Protein AF-G7WQW4-F1 (afdb_monomer_lite)

Secondary structure (DSSP, 8-state):
--EEEEEEE---PPTT-EEEEEEEETTT--BEE--SSS------TTSEEEEEEE---TT-TT-EEEEEEEEE-HHHHHHHHHHHHHHHHHT----BSSPPTTEEEEEEEEEE--

Sequence (114 aa):
MIGEDIEGTSKGIPEGYELWITVYPDGVNRHFPQDKRNLPIIMMANGDWTAEAVIGSPPDHDMEFKLYAILADETANAEILEYLDGCIVNESWPGLEQLPDGAEIYDYVTVIRE

Radius of gyration: 13.66 Å; chains: 1; bounding box: 36×27×38 Å

Organism: Methanothrix harundinacea (strain 6Ac) (NCBI:txid1110509)

Foldseek 3Di:
DDKDKDKDFDDDQDPQKFKWKWKAWPPLQFTFTADPPLDTWDADPRRITMGIDDDDDPVCAQTKMKIFIKIAGPQLSVVSSVLVVVCVVVVHGSGHNDRDPRIDGPDMDMDTHD

Structure (mmCIF, N/CA/C/O backbone):
data_AF-G7WQW4-F1
#
_entry.id   AF-G7WQW4-F1
#
loop_
_atom_site.group_PDB
_atom_site.id
_atom_site.type_symbol
_atom_site.label_atom_id
_atom_site.label_alt_id
_atom_site.label_comp_id
_atom_site.label_asym_id
_atom_site.label_entity_id
_atom_site.label_seq_id
_atom_site.pdbx_PDB_ins_code
_atom_site.Cartn_x
_atom_site.Cartn_y
_atom_site.Cartn_z
_atom_site.occupancy
_atom_site.B_iso_or_equiv
_atom_site.auth_seq_id
_atom_site.auth_comp_id
_atom_site.auth_asym_id
_atom_site.auth_atom_id
_atom_site.pdbx_PDB_model_num
ATOM 1 N N . MET A 1 1 ? 8.778 4.047 -15.293 1.00 69.50 1 MET A N 1
ATOM 2 C CA . MET A 1 1 ? 7.691 4.020 -14.300 1.00 69.50 1 MET A CA 1
ATOM 3 C C . MET A 1 1 ? 6.569 4.882 -14.828 1.00 69.50 1 MET A C 1
ATOM 5 O O . MET A 1 1 ? 6.874 5.902 -15.440 1.00 69.50 1 MET A O 1
ATOM 9 N N . ILE A 1 2 ? 5.324 4.446 -14.677 1.00 73.88 2 ILE A N 1
ATOM 10 C CA . ILE A 1 2 ? 4.148 5.239 -15.049 1.00 73.88 2 ILE A CA 1
ATOM 11 C C . ILE A 1 2 ? 3.349 5.455 -13.770 1.00 73.88 2 ILE A C 1
ATOM 13 O O . ILE A 1 2 ? 3.006 4.482 -13.103 1.00 73.88 2 ILE A O 1
ATOM 17 N N . GLY A 1 3 ? 3.190 6.726 -13.400 1.00 83.56 3 GLY A N 1
ATOM 18 C CA . GLY A 1 3 ? 2.375 7.140 -12.266 1.00 83.56 3 GLY A CA 1
ATOM 19 C C . GLY A 1 3 ? 0.929 7.261 -12.715 1.00 83.56 3 GLY A C 1
ATOM 20 O O . GLY A 1 3 ? 0.658 7.892 -13.735 1.00 83.56 3 GLY A O 1
ATOM 21 N N . GLU A 1 4 ? 0.040 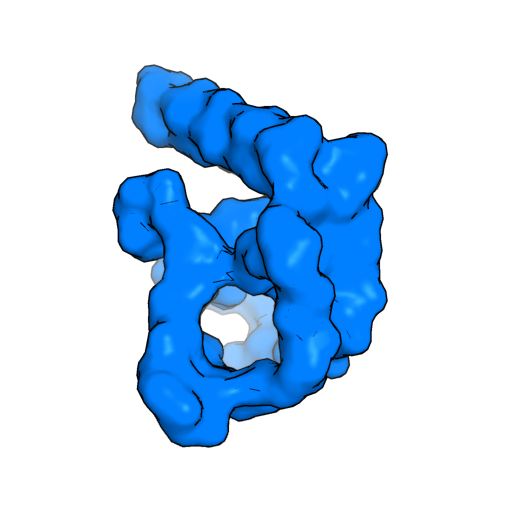6.637 -11.962 1.00 86.75 4 GLU A N 1
ATOM 22 C CA . GLU A 1 4 ? -1.397 6.625 -12.190 1.00 86.75 4 GLU A CA 1
ATOM 23 C C . GLU A 1 4 ? -2.093 7.195 -10.952 1.00 86.75 4 GLU A C 1
ATOM 25 O O . GLU A 1 4 ? -1.717 6.877 -9.817 1.00 86.75 4 GLU A O 1
ATOM 30 N N . ASP A 1 5 ? -3.114 8.021 -11.170 1.00 89.69 5 ASP A N 1
ATOM 31 C CA . ASP A 1 5 ? -3.990 8.483 -10.097 1.00 89.69 5 ASP A CA 1
ATOM 32 C C . ASP A 1 5 ? -5.034 7.396 -9.803 1.00 89.69 5 ASP A C 1
ATOM 34 O O . ASP A 1 5 ? -5.754 6.927 -10.686 1.00 89.69 5 ASP A O 1
ATOM 38 N N . ILE A 1 6 ? -5.112 6.990 -8.540 1.00 90.38 6 ILE A N 1
ATOM 39 C CA . ILE A 1 6 ? -6.107 6.060 -8.015 1.00 90.38 6 ILE A CA 1
ATOM 40 C C . ILE A 1 6 ? -7.099 6.863 -7.193 1.00 90.38 6 ILE A C 1
ATOM 42 O O . ILE A 1 6 ? -6.718 7.578 -6.268 1.00 90.38 6 ILE A O 1
ATOM 46 N N . GLU A 1 7 ? -8.379 6.687 -7.479 1.00 92.75 7 GLU A N 1
ATOM 47 C CA . GLU A 1 7 ? -9.464 7.288 -6.715 1.00 92.75 7 GLU A CA 1
ATOM 48 C C . GLU A 1 7 ? -10.30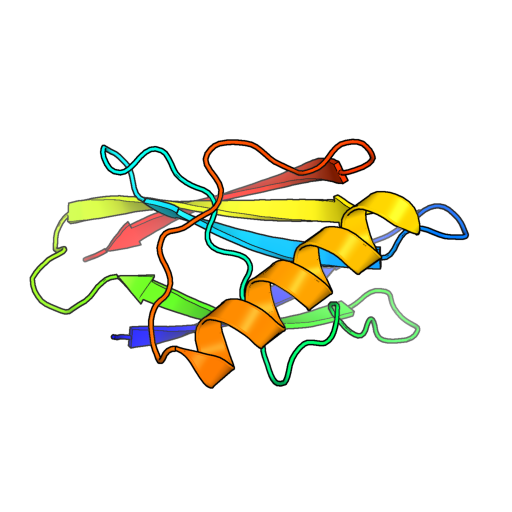3 6.196 -6.060 1.00 92.75 7 GLU A C 1
ATOM 50 O O . GLU A 1 7 ? -10.481 5.104 -6.609 1.00 92.75 7 GLU A O 1
ATOM 55 N N . GLY A 1 8 ? -10.852 6.497 -4.890 1.00 93.31 8 GLY A N 1
ATOM 56 C CA . GLY A 1 8 ? -11.767 5.592 -4.220 1.00 93.31 8 GLY A CA 1
ATOM 57 C C . GLY A 1 8 ? -12.591 6.278 -3.145 1.00 93.31 8 GLY A C 1
ATOM 58 O O . GLY A 1 8 ? -12.381 7.440 -2.798 1.00 93.31 8 GLY A O 1
ATOM 59 N N . THR A 1 9 ? -13.539 5.518 -2.606 1.00 94.69 9 THR A N 1
ATOM 60 C CA . THR A 1 9 ? -14.379 5.932 -1.485 1.00 94.69 9 THR A CA 1
ATOM 61 C C . THR A 1 9 ? -14.377 4.820 -0.450 1.00 94.69 9 THR A C 1
ATOM 63 O O . THR A 1 9 ? -14.720 3.681 -0.764 1.00 94.69 9 THR A O 1
ATOM 66 N N . SER A 1 10 ? -14.058 5.152 0.796 1.00 93.44 10 SER A N 1
ATOM 67 C CA . SER A 1 10 ? -14.022 4.197 1.905 1.00 93.44 10 SER A CA 1
ATOM 68 C C . SER A 1 10 ? -15.031 4.572 2.987 1.00 93.44 10 SER A C 1
ATOM 70 O O . SER A 1 10 ? -15.307 5.746 3.241 1.00 93.44 10 SER A O 1
ATOM 72 N N . LYS A 1 11 ? -15.619 3.562 3.639 1.00 90.56 11 LYS A N 1
ATOM 73 C CA . LYS A 1 11 ? -16.550 3.745 4.763 1.00 90.56 11 LYS A CA 1
ATOM 74 C C . LYS A 1 11 ? -16.339 2.662 5.810 1.00 90.56 11 LYS A C 1
ATOM 76 O O . LYS A 1 11 ? -16.144 1.502 5.474 1.00 90.56 11 LYS A O 1
ATOM 81 N N . GLY A 1 12 ? -16.466 3.039 7.080 1.00 89.25 12 GLY A N 1
ATOM 82 C CA . GLY A 1 12 ? -16.367 2.085 8.186 1.00 89.25 12 GLY A CA 1
ATOM 83 C C . GLY A 1 12 ? -14.947 1.586 8.447 1.00 89.25 12 GLY A C 1
ATOM 84 O O . GLY A 1 12 ? -14.796 0.451 8.881 1.00 89.25 12 GLY A O 1
ATOM 85 N N . ILE A 1 13 ? -13.929 2.418 8.192 1.00 91.31 13 ILE A N 1
ATOM 86 C CA . ILE A 1 13 ? -12.561 2.135 8.639 1.00 91.31 13 ILE A CA 1
ATOM 87 C C . ILE A 1 13 ? -12.556 2.124 10.177 1.00 91.31 13 ILE A C 1
ATOM 89 O O . ILE A 1 13 ? -13.028 3.103 10.769 1.00 91.31 13 ILE A O 1
ATOM 93 N N . PRO A 1 14 ? -12.111 1.034 10.831 1.00 93.38 14 PRO A N 1
ATOM 94 C CA . PRO A 1 14 ? -12.061 0.969 12.286 1.00 93.38 14 PRO A CA 1
ATOM 95 C C . PRO A 1 14 ? -11.128 2.033 12.874 1.00 93.38 14 PRO A C 1
ATOM 97 O O . PRO A 1 14 ? -10.160 2.455 12.247 1.00 93.38 14 PRO A O 1
ATOM 100 N N . GLU A 1 15 ? -11.409 2.461 14.105 1.00 92.31 15 GLU A N 1
ATOM 101 C CA . GLU A 1 15 ? -10.508 3.362 14.827 1.00 92.31 15 GLU A CA 1
ATOM 102 C C . GLU A 1 15 ? -9.139 2.695 15.026 1.00 92.31 15 GLU A C 1
ATOM 104 O O . GLU A 1 15 ? -9.066 1.518 15.382 1.00 92.31 15 GLU A O 1
ATOM 109 N N . GLY A 1 16 ? -8.064 3.449 14.788 1.00 93.38 16 GLY A N 1
ATOM 110 C CA . GLY A 1 16 ? -6.688 2.953 14.888 1.00 93.38 16 GLY A CA 1
ATOM 111 C C . GLY A 1 16 ? -6.172 2.224 13.644 1.00 93.38 16 GLY A C 1
ATOM 112 O O . GLY A 1 16 ? -5.039 1.752 13.674 1.00 93.38 16 GLY A O 1
ATOM 113 N N . TYR A 1 17 ? -6.967 2.147 12.572 1.00 96.19 17 TYR A N 1
ATOM 114 C CA . T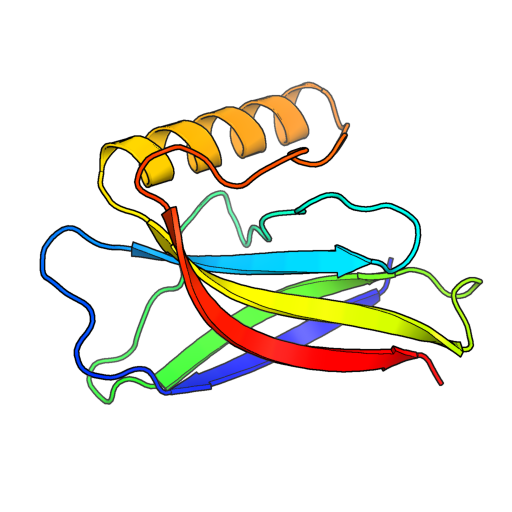YR A 1 17 ? -6.533 1.616 11.282 1.00 96.19 17 TYR A CA 1
ATOM 115 C C . TYR A 1 17 ? -6.311 2.729 10.261 1.00 96.19 17 TYR A C 1
ATOM 117 O O . TYR A 1 17 ? -7.111 3.658 10.141 1.00 96.19 17 TYR A O 1
ATOM 125 N N . GLU A 1 18 ? -5.253 2.569 9.478 1.00 95.50 18 GLU A N 1
ATOM 126 C CA . GLU A 1 18 ? -4.872 3.446 8.379 1.00 95.50 18 GLU A CA 1
ATOM 127 C C . GLU A 1 18 ? -5.037 2.727 7.038 1.00 95.50 18 GLU A C 1
ATOM 129 O O . GLU A 1 18 ? -4.786 1.527 6.920 1.00 95.50 18 GLU A O 1
ATOM 134 N N . LEU A 1 19 ? -5.461 3.463 6.011 1.00 95.38 19 LEU A N 1
ATOM 135 C CA . LEU A 1 19 ? -5.666 2.922 4.669 1.00 95.38 19 LEU A CA 1
ATOM 136 C C . LEU A 1 19 ? -4.404 3.112 3.821 1.00 95.38 19 LEU A C 1
ATOM 138 O O . LEU A 1 19 ? -3.878 4.219 3.725 1.00 95.38 19 LEU A O 1
ATOM 142 N N . TRP A 1 20 ? -3.968 2.058 3.137 1.00 96.00 20 TRP A N 1
ATOM 143 C CA . TRP A 1 20 ? -2.839 2.090 2.204 1.00 96.00 20 TRP A CA 1
ATOM 144 C C . TRP A 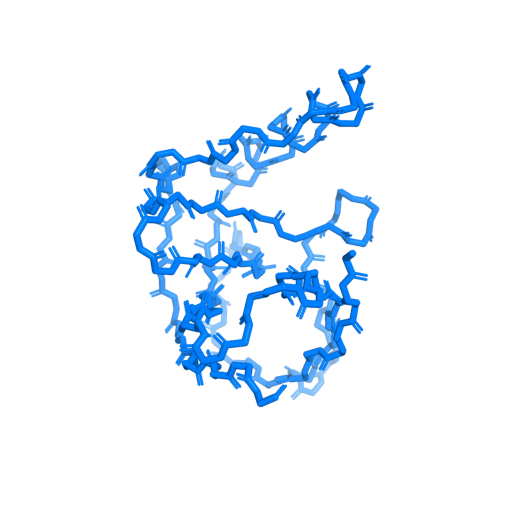1 20 ? -3.202 1.450 0.866 1.00 96.00 20 TRP A C 1
ATOM 146 O O . TRP A 1 20 ? -4.029 0.541 0.817 1.00 96.00 20 TRP A O 1
ATOM 156 N N . ILE A 1 21 ? -2.539 1.881 -0.214 1.00 95.44 21 ILE A N 1
ATOM 157 C CA . ILE A 1 21 ? -2.507 1.126 -1.473 1.00 95.44 21 ILE A CA 1
ATOM 158 C C . ILE A 1 21 ? -1.192 0.374 -1.573 1.00 95.44 21 ILE A C 1
ATOM 160 O O . ILE A 1 21 ? -0.119 0.934 -1.350 1.00 95.44 21 ILE A O 1
ATOM 164 N N . THR A 1 22 ? -1.269 -0.884 -1.986 1.00 95.75 22 THR A N 1
ATOM 165 C CA . THR A 1 22 ? -0.109 -1.652 -2.421 1.00 95.75 22 THR A CA 1
ATOM 166 C C . THR A 1 22 ? -0.328 -2.212 -3.821 1.00 95.75 22 THR A C 1
ATOM 168 O O . THR A 1 22 ? -1.381 -2.774 -4.129 1.00 95.75 22 THR A O 1
ATOM 171 N N . VAL A 1 23 ? 0.672 -2.034 -4.683 1.00 95.38 23 VAL A N 1
ATOM 172 C CA . VAL A 1 23 ? 0.712 -2.619 -6.027 1.00 95.38 23 VAL A CA 1
ATOM 173 C C . VAL A 1 23 ? 1.290 -4.025 -5.916 1.00 95.38 23 VAL A C 1
ATOM 175 O O . VAL A 1 23 ? 2.286 -4.235 -5.228 1.00 95.38 23 VAL A O 1
ATOM 178 N N . TYR A 1 24 ? 0.688 -4.981 -6.610 1.00 96.06 24 TYR A N 1
ATOM 179 C CA . TYR A 1 24 ? 1.113 -6.374 -6.651 1.00 96.06 24 TYR A CA 1
ATOM 180 C C . TYR A 1 24 ? 1.164 -6.851 -8.109 1.00 96.06 24 TYR A C 1
ATOM 182 O O . TYR A 1 24 ? 0.134 -7.245 -8.665 1.00 96.06 24 TYR A O 1
ATOM 190 N N . PRO A 1 25 ? 2.335 -6.769 -8.762 1.00 93.69 25 PRO A N 1
ATOM 191 C CA . PRO A 1 25 ? 2.519 -7.244 -10.129 1.00 93.69 25 PRO A CA 1
ATOM 192 C C . PRO A 1 25 ? 2.439 -8.772 -10.202 1.00 93.69 25 PRO A C 1
ATOM 194 O O . PRO A 1 25 ? 3.042 -9.470 -9.375 1.00 93.69 25 PRO A O 1
ATOM 197 N N . ASP A 1 26 ? 1.750 -9.298 -11.215 1.00 90.50 26 ASP A N 1
ATOM 198 C CA . ASP A 1 26 ? 1.702 -10.739 -11.462 1.00 90.50 26 ASP A CA 1
ATOM 199 C C . ASP A 1 26 ? 3.109 -11.306 -11.734 1.00 90.50 26 ASP A C 1
ATOM 201 O O . ASP A 1 26 ? 3.975 -10.655 -12.316 1.00 90.50 26 ASP A O 1
ATOM 205 N N . GLY A 1 27 ? 3.393 -12.508 -11.237 1.00 88.69 27 GLY A N 1
ATOM 206 C CA . GLY A 1 27 ? 4.709 -13.149 -11.365 1.00 88.69 27 GLY A CA 1
ATOM 207 C C . GLY A 1 27 ? 5.840 -12.583 -10.484 1.00 88.69 27 GLY A C 1
ATOM 208 O O . GLY A 1 27 ? 6.786 -13.320 -10.201 1.00 88.69 27 GLY A O 1
ATOM 209 N N . VAL A 1 28 ? 5.750 -11.340 -9.987 1.00 91.19 28 VAL A N 1
ATOM 210 C CA . VAL A 1 28 ? 6.705 -10.786 -8.996 1.00 91.19 28 VAL A CA 1
ATOM 211 C C . VAL A 1 28 ? 6.366 -11.262 -7.584 1.00 91.19 28 VAL A C 1
ATOM 213 O O . VAL A 1 28 ? 7.266 -11.511 -6.783 1.00 91.19 28 VAL A O 1
ATOM 216 N N . ASN A 1 29 ? 5.072 -11.447 -7.308 1.00 91.38 29 ASN A N 1
ATOM 217 C CA . ASN A 1 29 ? 4.532 -11.970 -6.053 1.00 91.38 29 ASN A CA 1
ATOM 218 C C . ASN A 1 29 ? 4.983 -11.198 -4.799 1.00 91.38 29 ASN A C 1
ATOM 220 O O . ASN A 1 29 ? 5.322 -11.797 -3.778 1.00 91.38 29 ASN A O 1
ATOM 224 N N . ARG A 1 30 ? 5.011 -9.864 -4.884 1.00 96.56 30 ARG A N 1
ATOM 225 C CA . ARG A 1 30 ? 5.378 -8.971 -3.777 1.00 96.56 30 ARG A CA 1
ATOM 226 C C . ARG A 1 30 ? 4.446 -7.772 -3.711 1.00 96.56 30 ARG A C 1
ATOM 228 O O . ARG A 1 30 ? 3.969 -7.294 -4.737 1.00 96.56 30 ARG A O 1
ATOM 235 N N . HIS A 1 31 ? 4.241 -7.280 -2.498 1.00 96.62 31 HIS A N 1
ATOM 236 C CA . HIS A 1 31 ? 3.513 -6.059 -2.204 1.00 96.62 31 HIS A CA 1
ATOM 237 C C . HIS A 1 31 ? 4.457 -4.862 -2.269 1.00 96.62 31 HIS A C 1
ATOM 239 O O . HIS A 1 31 ? 5.483 -4.819 -1.592 1.00 96.62 31 HIS A O 1
ATOM 245 N N . PHE A 1 32 ? 4.081 -3.859 -3.050 1.00 95.19 32 PHE A N 1
ATOM 246 C CA . PHE A 1 32 ? 4.771 -2.581 -3.135 1.00 95.19 32 PHE A CA 1
ATOM 247 C C . PHE A 1 32 ? 3.840 -1.498 -2.587 1.00 95.19 32 PHE A C 1
ATOM 249 O O . PHE A 1 32 ? 3.051 -0.941 -3.357 1.00 95.19 32 PHE A O 1
ATOM 256 N N . PRO A 1 33 ? 3.848 -1.242 -1.260 1.00 95.06 33 PRO A N 1
ATOM 257 C CA . PRO A 1 33 ? 3.163 -0.089 -0.686 1.00 95.06 33 PRO A CA 1
ATOM 258 C C . PRO A 1 33 ? 3.520 1.181 -1.458 1.00 95.06 33 PRO A C 1
ATOM 260 O O . PRO A 1 33 ? 4.689 1.406 -1.771 1.00 95.06 33 PRO A O 1
ATOM 263 N N . GLN A 1 34 ? 2.502 1.954 -1.819 1.00 91.56 34 GLN A N 1
ATOM 264 C CA . GLN A 1 34 ? 2.661 3.185 -2.579 1.00 91.56 34 GLN A CA 1
ATOM 265 C C . GLN A 1 34 ? 2.733 4.363 -1.623 1.00 91.56 34 GLN A C 1
ATOM 267 O O . GLN A 1 34 ? 1.946 4.458 -0.679 1.00 91.56 34 GLN A O 1
ATOM 272 N N . ASP A 1 35 ? 3.674 5.262 -1.885 1.00 72.75 35 ASP A N 1
ATOM 273 C CA . ASP A 1 35 ? 3.914 6.421 -1.056 1.00 72.75 35 ASP A CA 1
ATOM 274 C C . ASP A 1 35 ? 3.750 7.696 -1.881 1.00 72.75 35 ASP A C 1
ATOM 276 O O . ASP A 1 35 ? 4.376 7.916 -2.914 1.00 72.75 35 ASP A O 1
ATOM 280 N N . LYS A 1 36 ? 2.918 8.602 -1.383 1.00 64.19 36 LYS A N 1
ATOM 281 C CA . LYS A 1 36 ? 3.072 10.011 -1.713 1.00 64.19 36 LYS A CA 1
ATOM 282 C C . LYS A 1 36 ? 3.555 10.684 -0.440 1.00 64.19 36 LYS A C 1
ATOM 284 O O . LYS A 1 36 ? 2.780 11.387 0.203 1.00 64.19 36 LYS A O 1
ATOM 289 N N . ARG A 1 37 ? 4.845 10.478 -0.106 1.00 64.12 37 ARG A N 1
ATOM 290 C CA . ARG A 1 37 ? 5.588 11.057 1.046 1.00 64.12 37 ARG A CA 1
ATOM 291 C C . ARG A 1 37 ? 5.581 10.232 2.347 1.00 64.12 37 ARG A C 1
ATOM 293 O O . ARG A 1 37 ? 5.564 10.838 3.415 1.00 64.12 37 ARG A O 1
ATOM 300 N N . ASN A 1 38 ? 5.589 8.902 2.285 1.00 74.69 38 ASN A N 1
ATOM 301 C CA . ASN A 1 38 ? 5.518 8.032 3.478 1.00 74.69 38 ASN A CA 1
ATOM 302 C C . ASN A 1 38 ? 4.322 8.343 4.383 1.00 74.69 38 ASN A C 1
ATOM 304 O O . ASN A 1 38 ? 4.458 8.501 5.594 1.00 74.69 38 ASN A O 1
ATOM 308 N N . LEU A 1 39 ? 3.146 8.495 3.785 1.00 83.25 39 LEU A N 1
ATOM 309 C CA . LEU A 1 39 ? 1.919 8.750 4.523 1.00 83.25 39 LEU A CA 1
ATOM 310 C C . LEU A 1 39 ? 0.828 7.790 4.057 1.00 83.25 39 LEU A C 1
ATOM 312 O O . LEU A 1 39 ? 0.763 7.511 2.854 1.00 83.25 39 LEU A O 1
ATOM 316 N N . PRO A 1 40 ? -0.041 7.342 4.981 1.00 86.12 40 PRO A N 1
ATOM 317 C CA . PRO A 1 40 ? -1.246 6.623 4.611 1.00 86.12 40 PRO A CA 1
ATOM 318 C C . PRO A 1 40 ? -2.167 7.509 3.766 1.00 86.12 40 PRO A C 1
ATOM 320 O O . PRO A 1 40 ? -2.001 8.733 3.667 1.00 86.12 40 PRO A O 1
ATOM 323 N N . ILE A 1 41 ? -3.171 6.885 3.155 1.00 91.31 41 ILE A N 1
ATOM 324 C CA . ILE A 1 41 ? -4.180 7.587 2.371 1.00 91.31 41 ILE A CA 1
ATOM 325 C C . ILE A 1 41 ? -4.956 8.546 3.275 1.00 91.31 41 ILE A C 1
ATOM 327 O O . ILE A 1 41 ? -5.619 8.146 4.230 1.00 91.31 41 ILE A O 1
ATOM 331 N N . ILE A 1 42 ? -4.936 9.827 2.912 1.00 90.00 42 ILE A N 1
ATOM 332 C CA . ILE A 1 42 ? -5.712 10.858 3.598 1.00 90.00 42 ILE A CA 1
ATOM 333 C C . ILE A 1 42 ? -7.129 10.868 3.026 1.00 90.00 42 ILE A C 1
ATOM 335 O O . ILE A 1 42 ? -7.356 11.278 1.887 1.00 90.00 42 ILE A O 1
ATOM 339 N N . MET A 1 43 ? -8.087 10.448 3.845 1.00 89.94 43 MET A N 1
ATOM 340 C CA . MET A 1 43 ? -9.501 10.407 3.489 1.00 89.94 43 MET A CA 1
ATOM 341 C C . MET A 1 43 ? -10.196 11.743 3.782 1.00 89.94 43 MET A C 1
ATOM 343 O O . MET A 1 43 ? -10.038 12.339 4.850 1.00 89.94 43 MET A O 1
ATOM 347 N N . MET A 1 44 ? -10.994 12.220 2.830 1.00 89.25 44 MET A N 1
ATOM 348 C CA . MET A 1 44 ? -11.849 13.391 3.004 1.00 89.25 44 MET A CA 1
ATOM 349 C C . MET A 1 44 ? -13.050 13.062 3.901 1.00 89.25 44 MET A C 1
ATOM 351 O O . MET A 1 44 ? -13.429 11.908 4.083 1.00 89.25 44 MET A O 1
ATOM 355 N N . ALA A 1 45 ? -13.713 14.091 4.440 1.00 87.62 45 ALA A N 1
ATOM 356 C CA . ALA A 1 45 ? -14.838 13.916 5.368 1.00 87.62 45 ALA A CA 1
ATOM 357 C C . ALA A 1 45 ? -16.033 13.127 4.785 1.00 87.62 45 ALA A C 1
ATOM 359 O O . ALA A 1 45 ? -16.858 12.612 5.537 1.00 87.62 45 ALA A O 1
ATOM 360 N N . ASN A 1 46 ? -16.150 13.048 3.458 1.00 90.25 46 ASN A N 1
ATOM 361 C CA . ASN A 1 46 ? -17.178 12.277 2.755 1.00 90.25 46 ASN A CA 1
ATOM 362 C C . ASN A 1 46 ? -16.769 10.817 2.463 1.00 90.25 46 ASN A C 1
ATOM 364 O O . ASN A 1 46 ? -17.592 10.062 1.943 1.00 90.25 46 ASN A O 1
ATOM 368 N N . GLY A 1 47 ? -15.546 10.422 2.824 1.00 92.31 47 GLY A N 1
ATOM 369 C CA . GLY A 1 47 ? -14.981 9.099 2.569 1.00 92.31 47 GLY A CA 1
ATOM 370 C C . GLY A 1 47 ? -14.164 9.000 1.282 1.00 92.31 47 GLY A C 1
ATOM 371 O O . GLY A 1 47 ? -13.554 7.960 1.053 1.00 9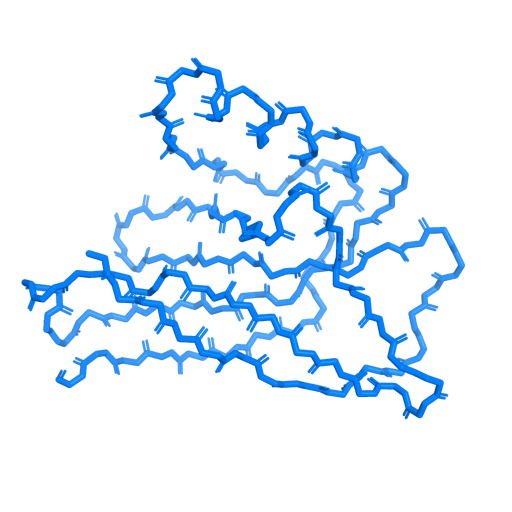2.31 47 GLY A O 1
ATOM 372 N N . ASP A 1 48 ? -14.136 10.045 0.452 1.00 95.44 48 ASP A N 1
ATOM 373 C CA . ASP A 1 48 ? -13.383 10.028 -0.802 1.00 95.44 48 ASP A CA 1
ATOM 374 C C . ASP A 1 48 ? -11.892 10.227 -0.548 1.00 95.44 48 ASP A C 1
ATOM 376 O O . ASP A 1 48 ? -11.479 10.929 0.381 1.00 95.44 48 ASP A O 1
ATOM 380 N N . TRP A 1 49 ? -11.074 9.627 -1.399 1.00 93.81 49 TRP A N 1
ATOM 381 C CA . TRP A 1 49 ? -9.630 9.757 -1.347 1.00 93.81 49 TRP A CA 1
ATOM 382 C C . TRP A 1 49 ? -9.010 9.586 -2.729 1.00 93.81 49 TRP A C 1
ATOM 384 O O . TRP A 1 49 ? -9.598 9.010 -3.644 1.00 93.81 49 TRP A O 1
ATOM 394 N N . THR A 1 50 ? -7.787 10.092 -2.854 1.00 91.88 50 THR A N 1
ATOM 395 C CA . THR A 1 50 ? -6.952 9.941 -4.044 1.00 91.88 50 THR A CA 1
ATOM 396 C C . THR A 1 50 ? -5.554 9.517 -3.620 1.00 91.88 50 THR A C 1
ATOM 398 O O . THR A 1 50 ? -5.008 10.079 -2.666 1.00 91.88 50 THR A O 1
ATOM 401 N N . ALA A 1 51 ? -4.960 8.578 -4.340 1.00 89.62 51 ALA A N 1
ATOM 402 C CA . ALA A 1 51 ? -3.583 8.142 -4.177 1.00 89.62 51 ALA A CA 1
ATOM 403 C C . ALA A 1 51 ? -2.881 8.158 -5.537 1.00 89.62 51 ALA A C 1
ATOM 405 O O . ALA A 1 51 ? -3.527 8.146 -6.575 1.00 89.62 51 ALA A O 1
ATOM 406 N N . GLU A 1 52 ? -1.556 8.187 -5.528 1.00 88.88 52 GLU A N 1
ATOM 407 C CA . GLU A 1 52 ? -0.758 8.002 -6.737 1.00 88.88 52 GLU A CA 1
ATOM 408 C C . GLU A 1 52 ? -0.049 6.658 -6.611 1.00 88.88 52 GLU A C 1
ATOM 410 O O . GLU A 1 52 ? 0.461 6.333 -5.536 1.00 88.88 52 GLU A O 1
ATOM 415 N N . ALA A 1 53 ? -0.040 5.870 -7.681 1.00 89.06 53 ALA A N 1
ATOM 416 C CA . ALA A 1 53 ? 0.650 4.590 -7.714 1.00 89.06 53 ALA A CA 1
ATOM 417 C C . ALA A 1 53 ? 1.496 4.448 -8.969 1.00 89.06 53 ALA A C 1
ATOM 419 O O . ALA A 1 53 ? 1.089 4.813 -10.070 1.00 89.06 53 ALA A O 1
ATOM 420 N N . VAL A 1 54 ? 2.664 3.840 -8.809 1.00 88.88 54 VAL A N 1
ATOM 421 C CA . VAL A 1 54 ? 3.504 3.438 -9.927 1.00 88.88 54 VAL A CA 1
ATOM 422 C C . VAL A 1 54 ? 3.092 2.045 -10.386 1.00 88.88 54 VAL A C 1
ATOM 424 O O . VAL A 1 54 ? 3.396 1.045 -9.735 1.00 88.88 54 VAL A O 1
ATOM 427 N N . ILE A 1 55 ? 2.432 1.974 -11.542 1.00 87.06 55 ILE A N 1
ATOM 428 C CA . ILE A 1 55 ? 1.952 0.715 -12.121 1.00 87.06 55 ILE A CA 1
ATOM 429 C C . ILE A 1 55 ? 2.831 0.354 -13.315 1.00 87.06 55 ILE A C 1
ATOM 431 O O . ILE A 1 55 ? 2.636 0.819 -14.443 1.00 87.06 55 ILE A O 1
ATOM 435 N N . GLY A 1 56 ? 3.840 -0.473 -13.053 1.00 80.81 56 GLY A N 1
ATOM 436 C CA . GLY A 1 56 ? 4.744 -0.995 -14.073 1.00 80.81 56 GLY A CA 1
ATOM 437 C C . GLY A 1 56 ? 5.537 0.071 -14.845 1.00 80.81 56 GLY A C 1
ATOM 438 O O . GLY A 1 56 ? 5.736 1.228 -14.443 1.00 80.81 56 GLY A O 1
ATOM 439 N N . SER A 1 57 ? 6.027 -0.345 -16.002 1.00 77.94 57 SER A N 1
ATOM 440 C CA . SER A 1 57 ? 6.883 0.401 -16.912 1.00 77.94 57 SER A CA 1
ATOM 441 C C . SER A 1 57 ? 6.476 0.137 -18.370 1.00 77.94 57 SER A C 1
ATOM 443 O O . SER A 1 57 ? 5.720 -0.792 -18.628 1.00 77.94 57 SER A O 1
ATOM 445 N N . PRO A 1 58 ? 6.922 0.950 -19.349 1.00 74.12 58 PRO A N 1
ATOM 446 C CA . PRO A 1 58 ? 6.503 0.777 -20.745 1.00 74.12 58 PRO A CA 1
ATOM 447 C C . PRO A 1 58 ? 6.694 -0.635 -21.349 1.00 74.12 58 PRO A C 1
ATOM 449 O O . PRO A 1 58 ? 5.894 -1.004 -22.199 1.00 74.12 58 PRO A O 1
ATOM 452 N N . PRO A 1 59 ? 7.708 -1.433 -20.955 1.00 78.00 59 PRO A N 1
ATOM 453 C CA . PRO A 1 59 ? 7.835 -2.828 -21.387 1.00 78.00 59 PRO A CA 1
ATOM 454 C C . PRO A 1 59 ? 6.791 -3.805 -20.827 1.00 78.00 59 PRO A C 1
ATOM 456 O O . PRO A 1 59 ? 6.668 -4.895 -21.378 1.00 78.00 59 PRO A O 1
ATOM 459 N N . ASP A 1 60 ? 6.060 -3.449 -19.769 1.00 79.25 60 ASP A N 1
ATOM 460 C CA . ASP A 1 60 ? 5.131 -4.343 -19.056 1.00 79.25 60 ASP A CA 1
ATOM 461 C C . ASP A 1 60 ? 3.746 -4.413 -19.732 1.00 79.25 60 ASP A C 1
ATOM 463 O O . ASP A 1 60 ? 2.713 -4.481 -19.068 1.00 79.25 60 ASP A O 1
ATOM 467 N N . HIS A 1 61 ? 3.715 -4.354 -21.065 1.00 77.38 61 HIS A N 1
ATOM 468 C CA . HIS A 1 61 ? 2.494 -4.480 -21.864 1.00 77.38 61 HIS A CA 1
ATOM 469 C C . HIS A 1 61 ? 1.848 -5.858 -21.637 1.00 77.38 61 HIS A C 1
ATOM 471 O O . HIS A 1 61 ? 2.548 -6.869 -21.573 1.00 77.38 61 HIS A O 1
ATOM 477 N N . ASP A 1 62 ? 0.521 -5.889 -21.509 1.00 84.31 62 ASP A N 1
ATOM 478 C CA . ASP A 1 62 ? -0.309 -7.046 -21.135 1.00 84.31 62 ASP A CA 1
ATOM 479 C C . ASP A 1 62 ? -0.022 -7.645 -19.744 1.00 84.31 62 ASP A C 1
ATOM 481 O O . ASP A 1 62 ? -0.553 -8.706 -19.405 1.00 84.31 62 ASP A O 1
ATOM 485 N N . MET A 1 63 ? 0.797 -6.993 -18.912 1.00 89.69 63 MET A N 1
ATOM 486 C CA . MET A 1 63 ? 1.043 -7.459 -17.549 1.00 89.69 63 MET A CA 1
ATOM 487 C C . MET A 1 63 ? -0.129 -7.087 -16.632 1.00 89.69 63 MET A C 1
ATOM 489 O O . MET A 1 63 ? -0.638 -5.962 -16.660 1.00 89.69 63 MET A O 1
ATOM 493 N N . GLU A 1 64 ? -0.542 -8.047 -15.802 1.00 93.06 64 GLU A N 1
ATOM 494 C CA . GLU A 1 64 ? -1.561 -7.851 -14.774 1.00 93.06 64 GLU A CA 1
ATOM 495 C C . GLU A 1 64 ? -0.936 -7.294 -13.487 1.00 93.06 64 GLU A C 1
ATOM 497 O O . GLU A 1 64 ? 0.109 -7.750 -13.014 1.00 93.06 64 GLU A O 1
ATOM 502 N N . PHE A 1 65 ? -1.619 -6.326 -12.886 1.00 94.00 65 PHE A N 1
ATOM 503 C CA . PHE A 1 65 ? -1.299 -5.754 -11.588 1.00 94.00 65 PHE A CA 1
ATOM 504 C C . PHE A 1 65 ? -2.551 -5.764 -10.722 1.00 94.00 65 PHE A C 1
ATOM 506 O O . PHE A 1 65 ? -3.628 -5.363 -11.161 1.00 94.00 65 PHE A O 1
ATOM 513 N N . LYS A 1 66 ? -2.413 -6.164 -9.461 1.00 95.81 66 LYS A N 1
ATOM 514 C CA . LYS A 1 66 ? -3.464 -5.972 -8.460 1.00 95.81 66 LYS A CA 1
ATOM 515 C C . LYS A 1 66 ? -3.125 -4.767 -7.604 1.00 95.81 66 LYS A C 1
ATOM 517 O O . LYS A 1 66 ? -2.009 -4.653 -7.104 1.00 95.81 66 LYS A O 1
ATOM 522 N N . LEU A 1 67 ? -4.089 -3.875 -7.443 1.00 95.38 67 LEU A N 1
ATOM 523 C CA . LEU A 1 67 ? -4.019 -2.771 -6.497 1.00 95.38 67 LEU A CA 1
ATOM 524 C C . LEU A 1 67 ? -4.849 -3.172 -5.290 1.00 95.38 67 LEU A C 1
ATOM 526 O O . LEU A 1 67 ? -6.073 -3.236 -5.387 1.00 95.38 67 LEU A O 1
ATOM 530 N N . TYR A 1 68 ? -4.190 -3.476 -4.178 1.00 96.56 68 TYR A N 1
ATOM 531 C CA . TYR A 1 68 ? -4.875 -3.790 -2.931 1.00 96.56 68 TYR A CA 1
ATOM 532 C C . TYR A 1 68 ? -5.004 -2.524 -2.095 1.00 96.56 68 TYR A C 1
ATOM 534 O O . TYR A 1 68 ? -4.003 -1.870 -1.800 1.00 96.56 68 TYR A O 1
ATOM 542 N N . ALA A 1 69 ? -6.229 -2.223 -1.684 1.00 95.88 69 ALA A N 1
ATOM 543 C CA . ALA A 1 69 ? -6.488 -1.368 -0.543 1.00 95.88 69 ALA A CA 1
ATOM 544 C C . ALA A 1 69 ? -6.320 -2.218 0.719 1.00 95.88 69 ALA A C 1
ATOM 546 O O . ALA A 1 69 ? -6.974 -3.254 0.852 1.00 95.88 69 ALA A O 1
ATOM 547 N N . ILE A 1 70 ? -5.443 -1.809 1.632 1.00 96.75 70 ILE A N 1
ATOM 548 C CA . ILE A 1 70 ? -5.197 -2.523 2.889 1.00 96.75 70 ILE A CA 1
ATOM 549 C C . ILE A 1 70 ? -5.503 -1.620 4.079 1.00 96.75 70 ILE A C 1
ATOM 551 O O . ILE A 1 70 ? -5.217 -0.423 4.033 1.00 96.75 70 ILE A O 1
ATOM 555 N N . LEU A 1 71 ? -6.074 -2.196 5.135 1.00 97.44 71 LEU A N 1
ATOM 556 C CA . LEU A 1 71 ? -6.166 -1.550 6.441 1.00 97.44 71 LEU A CA 1
ATOM 557 C C . LEU A 1 71 ? -4.998 -2.037 7.280 1.00 97.44 71 LEU A C 1
ATOM 559 O O . LEU A 1 71 ? -4.807 -3.241 7.416 1.00 97.44 71 LEU A O 1
ATOM 563 N N . ALA A 1 72 ? -4.228 -1.109 7.826 1.00 97.69 72 ALA A N 1
ATOM 564 C CA . ALA A 1 72 ? -3.095 -1.390 8.690 1.00 97.69 72 ALA A CA 1
ATOM 565 C C . ALA A 1 72 ? -3.390 -0.850 10.086 1.00 97.69 72 ALA A C 1
ATOM 567 O O . ALA A 1 72 ? -3.680 0.338 10.228 1.00 97.69 72 ALA A O 1
ATOM 568 N N . ASP A 1 73 ? -3.315 -1.705 11.103 1.00 98.06 73 ASP A N 1
ATOM 569 C CA . ASP A 1 73 ? -3.304 -1.241 12.489 1.00 98.06 73 ASP A CA 1
ATOM 570 C C . ASP A 1 73 ? -2.016 -0.457 12.813 1.00 98.06 73 ASP A C 1
ATOM 572 O O . ASP A 1 73 ? -1.138 -0.274 11.967 1.00 98.06 73 ASP A O 1
ATOM 576 N N . GLU A 1 74 ? -1.881 0.012 14.055 1.00 97.06 74 GLU A N 1
ATOM 577 C CA . GLU A 1 74 ? -0.708 0.777 14.496 1.00 97.06 74 GLU A CA 1
ATOM 578 C C . GLU A 1 74 ? 0.627 0.043 14.252 1.00 97.06 74 GLU A C 1
ATOM 580 O O . GLU A 1 74 ? 1.612 0.677 13.868 1.00 97.06 74 GLU A O 1
ATOM 585 N N . THR A 1 75 ? 0.659 -1.283 14.433 1.00 97.38 75 THR A N 1
ATOM 586 C CA . THR A 1 75 ? 1.876 -2.095 14.267 1.00 97.38 75 THR A CA 1
ATOM 587 C C . THR A 1 75 ? 2.225 -2.219 12.791 1.00 97.38 75 THR A C 1
ATOM 589 O O . THR A 1 75 ? 3.332 -1.865 12.383 1.00 97.38 75 THR A O 1
ATOM 592 N N . ALA A 1 76 ? 1.256 -2.632 11.973 1.00 97.75 76 ALA A N 1
ATOM 593 C CA . ALA A 1 76 ? 1.447 -2.756 10.535 1.00 97.75 76 ALA A CA 1
ATOM 594 C C . ALA A 1 76 ? 1.793 -1.413 9.882 1.00 97.75 76 ALA A C 1
ATOM 596 O O . ALA A 1 76 ? 2.638 -1.354 8.990 1.00 97.75 76 ALA A O 1
ATOM 597 N N . ASN A 1 77 ? 1.174 -0.322 10.336 1.00 96.31 77 ASN A N 1
ATOM 598 C CA . ASN A 1 77 ? 1.454 1.018 9.837 1.00 96.31 77 ASN A CA 1
ATOM 599 C C . ASN A 1 77 ? 2.907 1.428 10.122 1.00 96.31 77 ASN A C 1
ATOM 601 O O . ASN A 1 77 ? 3.573 1.969 9.241 1.00 96.31 77 ASN A O 1
ATOM 605 N N . ALA A 1 78 ? 3.425 1.133 11.318 1.00 96.12 78 ALA A N 1
ATOM 606 C CA . ALA A 1 78 ? 4.824 1.392 11.651 1.00 96.12 78 ALA A CA 1
ATOM 607 C C . ALA A 1 78 ? 5.791 0.583 10.767 1.00 96.12 78 ALA A C 1
ATOM 609 O O . ALA A 1 78 ? 6.764 1.146 10.269 1.00 96.12 78 ALA A O 1
ATOM 610 N N . GLU A 1 79 ? 5.500 -0.696 10.511 1.00 97.06 79 GLU A N 1
ATOM 611 C CA . GLU A 1 79 ? 6.323 -1.541 9.632 1.00 97.06 79 GLU A CA 1
ATOM 612 C C . GLU A 1 79 ? 6.299 -1.074 8.169 1.00 97.06 79 GLU A C 1
ATOM 614 O O . GLU A 1 79 ? 7.338 -1.061 7.503 1.00 97.06 79 GLU A O 1
ATOM 619 N N . ILE A 1 80 ? 5.139 -0.640 7.659 1.00 96.44 80 ILE A N 1
ATOM 620 C CA . ILE A 1 80 ? 5.029 -0.056 6.312 1.00 96.44 80 ILE A CA 1
ATOM 621 C C . ILE A 1 80 ? 5.884 1.210 6.216 1.00 96.44 80 ILE A C 1
ATOM 623 O O . ILE A 1 80 ? 6.623 1.380 5.245 1.00 96.44 80 ILE A O 1
ATOM 627 N N . LEU A 1 81 ? 5.811 2.087 7.219 1.00 95.25 81 LEU A N 1
ATOM 628 C CA . LEU A 1 81 ? 6.600 3.316 7.252 1.00 95.25 81 LEU A CA 1
ATOM 629 C C . LEU A 1 81 ? 8.104 3.029 7.325 1.00 95.25 81 LEU A C 1
ATOM 631 O O . LEU A 1 81 ? 8.865 3.647 6.585 1.00 95.25 81 LEU A O 1
ATOM 635 N N . GLU A 1 82 ? 8.532 2.068 8.148 1.00 95.31 82 GLU A N 1
ATOM 636 C CA . GLU A 1 82 ? 9.936 1.646 8.226 1.00 95.31 82 GLU A CA 1
ATOM 637 C C . GLU A 1 82 ? 10.435 1.082 6.888 1.00 95.31 82 GLU A C 1
ATOM 639 O O . GLU A 1 82 ? 11.521 1.444 6.424 1.00 95.31 82 GLU A O 1
ATOM 644 N N . TYR A 1 83 ? 9.629 0.243 6.228 1.00 95.44 83 TYR A N 1
ATOM 645 C CA . TYR A 1 83 ? 9.932 -0.261 4.888 1.00 95.44 83 TYR A CA 1
ATOM 646 C C . TYR A 1 83 ? 10.121 0.886 3.888 1.00 95.44 83 TYR A C 1
ATOM 648 O O . TYR A 1 83 ? 11.114 0.9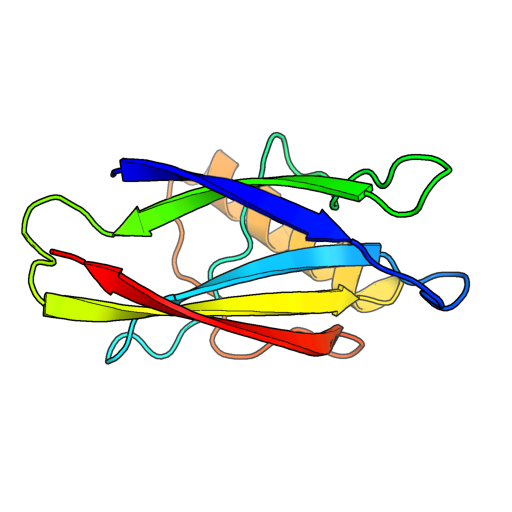02 3.155 1.00 95.44 83 TYR A O 1
ATOM 656 N N . LEU A 1 84 ? 9.196 1.850 3.857 1.00 94.19 84 LEU A N 1
ATOM 657 C CA . LEU A 1 84 ? 9.245 2.977 2.925 1.00 94.19 84 LEU A CA 1
ATOM 658 C C . LEU A 1 84 ? 10.451 3.893 3.184 1.00 94.19 84 LEU A C 1
ATOM 660 O O . LEU A 1 84 ? 11.151 4.261 2.238 1.00 94.19 84 LEU A O 1
ATOM 664 N N . ASP A 1 85 ? 10.753 4.196 4.450 1.00 93.69 85 ASP A N 1
ATOM 665 C CA . ASP A 1 85 ? 11.959 4.935 4.846 1.00 93.69 85 ASP A CA 1
ATOM 666 C C . ASP A 1 85 ? 13.226 4.210 4.371 1.00 93.69 85 ASP A C 1
ATOM 668 O O . ASP A 1 85 ? 14.109 4.817 3.755 1.00 93.69 85 ASP A O 1
ATOM 672 N N . GLY A 1 86 ? 13.295 2.892 4.583 1.00 93.69 86 GLY A N 1
ATOM 673 C CA . GLY A 1 86 ? 14.385 2.056 4.089 1.00 93.69 86 GLY A CA 1
ATOM 674 C C . GLY A 1 86 ? 14.522 2.105 2.566 1.00 93.69 86 GLY A C 1
ATOM 675 O O . GLY A 1 86 ? 15.643 2.188 2.056 1.00 93.69 86 GLY A O 1
ATOM 676 N N . CYS A 1 87 ? 13.408 2.106 1.833 1.00 92.31 87 CYS A N 1
ATOM 677 C CA . CYS A 1 87 ? 13.427 2.184 0.375 1.00 92.31 87 CYS A CA 1
ATOM 678 C C . CYS A 1 87 ? 13.969 3.524 -0.129 1.00 92.31 87 CYS A C 1
ATOM 680 O O . CYS A 1 87 ? 14.794 3.543 -1.041 1.00 92.31 87 CYS A O 1
ATOM 682 N N . ILE A 1 88 ? 13.559 4.632 0.493 1.00 90.19 88 ILE A N 1
ATOM 683 C CA . ILE A 1 88 ? 14.019 5.980 0.137 1.00 90.19 88 ILE A CA 1
ATOM 684 C C . ILE A 1 88 ? 15.507 6.150 0.435 1.00 90.19 88 ILE A C 1
ATOM 686 O O . ILE A 1 88 ? 16.243 6.658 -0.406 1.00 90.19 88 ILE A O 1
ATOM 690 N N . VAL A 1 89 ? 15.969 5.699 1.606 1.00 93.06 89 VAL A N 1
ATOM 691 C CA . VAL A 1 89 ? 17.383 5.810 2.000 1.00 93.06 89 VAL A CA 1
ATOM 692 C C . VAL A 1 89 ? 18.295 5.011 1.066 1.00 93.06 89 VAL A C 1
ATOM 694 O O . VAL A 1 89 ? 19.397 5.461 0.755 1.00 93.06 89 VAL A O 1
ATOM 697 N N . ASN A 1 90 ? 17.850 3.832 0.627 1.00 93.31 90 ASN A N 1
ATOM 698 C CA . ASN A 1 90 ? 18.652 2.930 -0.202 1.00 93.31 90 ASN A CA 1
ATOM 699 C C . ASN A 1 90 ? 18.383 3.070 -1.708 1.00 93.31 90 ASN A C 1
ATOM 701 O O . ASN A 1 90 ? 19.010 2.357 -2.492 1.00 93.31 90 ASN A O 1
ATOM 705 N N . GLU A 1 91 ? 17.444 3.934 -2.106 1.00 90.81 91 GLU A N 1
ATOM 706 C CA . GLU A 1 91 ? 16.933 4.053 -3.479 1.00 90.81 91 GLU A CA 1
ATOM 707 C C . GLU A 1 91 ? 16.555 2.683 -4.087 1.00 90.81 91 GLU A C 1
ATOM 709 O O . GLU A 1 91 ? 16.829 2.387 -5.253 1.00 90.81 91 GLU A O 1
ATOM 714 N N . SER A 1 92 ? 15.949 1.807 -3.278 1.00 90.88 92 SER A N 1
ATOM 715 C CA . SER A 1 92 ? 15.644 0.423 -3.652 1.00 90.88 92 SER A CA 1
ATOM 716 C C . SER A 1 92 ? 14.332 -0.050 -3.038 1.00 90.88 92 SER A C 1
ATOM 718 O O . SER A 1 92 ? 14.171 -0.008 -1.826 1.00 90.88 92 SER A O 1
ATOM 720 N N . TRP A 1 93 ? 13.423 -0.561 -3.872 1.00 92.12 93 TRP A N 1
ATOM 721 C CA . TRP A 1 93 ? 12.112 -1.069 -3.461 1.00 92.12 93 TRP A CA 1
ATOM 722 C C . TRP A 1 93 ? 12.048 -2.579 -3.705 1.00 92.12 93 TRP A C 1
ATOM 724 O O . TRP A 1 93 ? 11.594 -3.005 -4.767 1.00 92.12 93 TRP A O 1
ATOM 734 N N . PRO A 1 94 ? 12.531 -3.415 -2.769 1.00 94.44 94 PRO A N 1
ATOM 735 C CA . PRO A 1 94 ? 12.544 -4.864 -2.954 1.00 94.44 94 PRO A CA 1
ATOM 736 C C . PRO A 1 94 ? 11.144 -5.490 -2.912 1.00 94.44 94 PRO A C 1
ATOM 738 O O . PRO A 1 94 ? 10.986 -6.625 -3.357 1.00 94.44 94 PRO A O 1
ATOM 741 N N . GLY A 1 95 ? 10.142 -4.774 -2.393 1.00 94.56 95 GLY A N 1
ATOM 742 C CA . GLY A 1 95 ? 8.795 -5.286 -2.168 1.00 94.56 95 GLY A CA 1
ATOM 743 C C . GLY A 1 95 ? 8.710 -6.186 -0.935 1.00 94.56 95 GLY A C 1
ATOM 744 O O . GLY A 1 95 ? 9.641 -6.930 -0.607 1.00 94.56 95 GLY A O 1
ATOM 745 N N . LEU A 1 96 ? 7.563 -6.140 -0.267 1.00 96.38 96 LEU A N 1
ATOM 746 C CA . LEU A 1 96 ? 7.225 -6.998 0.862 1.00 96.38 96 LEU A CA 1
ATOM 747 C C . LEU A 1 96 ? 6.739 -8.359 0.349 1.00 96.38 96 LEU A C 1
ATOM 749 O O . LEU A 1 96 ? 5.884 -8.428 -0.533 1.00 96.38 96 LEU A O 1
ATOM 753 N N . GLU A 1 97 ? 7.273 -9.453 0.889 1.00 95.88 97 GLU A N 1
ATOM 754 C CA . GLU A 1 97 ? 6.859 -10.815 0.498 1.00 95.88 97 GLU A CA 1
ATOM 755 C C . GLU A 1 97 ? 5.439 -11.148 0.964 1.00 95.88 97 GLU A C 1
ATOM 757 O O . GLU A 1 97 ? 4.711 -11.880 0.299 1.00 95.88 97 GLU A O 1
ATOM 762 N N . GLN A 1 98 ? 5.043 -10.569 2.092 1.00 96.31 98 GLN A N 1
ATOM 763 C CA . GLN A 1 98 ? 3.715 -10.654 2.678 1.00 96.31 98 GLN A CA 1
ATOM 764 C C . GLN A 1 98 ? 3.376 -9.310 3.322 1.00 96.31 98 GLN A C 1
ATOM 766 O O . GLN A 1 98 ? 4.272 -8.510 3.599 1.00 96.31 98 GLN A O 1
ATOM 771 N N . LEU A 1 99 ? 2.091 -9.058 3.553 1.00 96.94 99 LEU A N 1
ATOM 772 C CA . LEU A 1 99 ? 1.680 -7.909 4.351 1.00 96.94 99 LEU A CA 1
ATOM 773 C C . LEU A 1 99 ? 2.184 -8.065 5.802 1.00 96.94 99 LEU A C 1
ATOM 775 O O . LEU A 1 99 ? 2.252 -9.201 6.280 1.00 96.94 99 LEU A O 1
ATOM 779 N N . PRO A 1 100 ? 2.536 -6.963 6.488 1.00 97.19 100 PRO A N 1
ATOM 780 C CA . PRO A 1 100 ? 2.870 -6.985 7.911 1.00 97.19 100 PRO A CA 1
ATOM 781 C C . PRO A 1 100 ? 1.752 -7.580 8.770 1.00 97.19 100 PRO A C 1
ATOM 783 O O . PRO A 1 100 ? 0.572 -7.498 8.413 1.00 97.19 100 PRO A O 1
ATOM 786 N N . ASP A 1 101 ? 2.109 -8.130 9.929 1.00 97.38 101 ASP A N 1
ATOM 787 C CA . ASP A 1 101 ? 1.112 -8.546 10.915 1.00 97.38 101 ASP A CA 1
ATOM 788 C C . ASP A 1 101 ? 0.291 -7.321 11.352 1.00 97.38 101 ASP A C 1
ATOM 790 O O . ASP A 1 101 ? 0.848 -6.272 11.666 1.00 97.38 101 ASP A O 1
ATOM 794 N N . GLY A 1 102 ? -1.039 -7.446 11.344 1.00 96.88 102 GLY A N 1
ATOM 795 C CA . GLY A 1 102 ? -1.946 -6.320 11.607 1.00 96.88 102 GLY A CA 1
ATOM 796 C C . GLY A 1 102 ? -2.410 -5.566 10.354 1.00 96.88 102 GLY A C 1
ATOM 797 O O . GLY A 1 102 ? -3.245 -4.666 10.462 1.00 96.88 102 GLY A O 1
ATOM 798 N N . ALA A 1 103 ? -1.929 -5.947 9.162 1.00 97.75 103 ALA A N 1
ATOM 799 C CA . ALA A 1 103 ? -2.485 -5.499 7.889 1.00 97.75 103 ALA A CA 1
ATOM 800 C C . ALA A 1 103 ? -3.456 -6.527 7.293 1.00 97.75 103 ALA A C 1
ATOM 802 O O . ALA A 1 103 ? -3.173 -7.724 7.222 1.00 97.75 103 ALA A O 1
ATOM 803 N N . GLU A 1 104 ? -4.587 -6.042 6.787 1.00 96.81 104 GLU A N 1
ATOM 804 C CA . GLU A 1 104 ? -5.589 -6.849 6.094 1.00 96.81 104 GLU A CA 1
ATOM 805 C C . GLU A 1 104 ? -5.992 -6.229 4.757 1.00 96.81 104 GLU A C 1
ATOM 807 O O . GLU A 1 104 ? -6.051 -5.010 4.605 1.00 96.81 104 GLU A O 1
ATOM 812 N N . ILE A 1 105 ? -6.287 -7.078 3.771 1.00 96.94 105 ILE A N 1
ATOM 813 C CA . ILE A 1 105 ? -6.829 -6.624 2.488 1.00 96.94 105 ILE A CA 1
ATOM 814 C C . ILE A 1 105 ? -8.279 -6.195 2.705 1.00 96.94 105 ILE A C 1
ATOM 816 O O . ILE A 1 105 ? -9.125 -7.010 3.069 1.00 96.94 105 ILE A O 1
ATOM 820 N N . TYR A 1 106 ? -8.552 -4.923 2.431 1.00 95.44 106 TYR A N 1
ATOM 821 C CA . TYR A 1 106 ? -9.882 -4.329 2.482 1.00 95.44 106 TYR A CA 1
ATOM 822 C C . TYR A 1 106 ? -10.653 -4.559 1.183 1.00 95.44 106 TYR A C 1
ATOM 824 O O . TYR A 1 106 ? -11.802 -4.994 1.199 1.00 95.44 106 TYR A O 1
ATOM 832 N N . ASP A 1 107 ? -10.000 -4.267 0.059 1.00 95.75 107 ASP A N 1
ATOM 833 C CA . ASP A 1 107 ? -10.543 -4.420 -1.288 1.00 95.75 107 ASP A CA 1
ATOM 834 C C . ASP A 1 107 ? -9.397 -4.495 -2.306 1.00 95.75 107 ASP A C 1
ATOM 836 O O . ASP A 1 107 ? -8.234 -4.232 -1.973 1.00 95.75 107 ASP A O 1
ATOM 840 N N . TYR A 1 108 ? -9.701 -4.849 -3.552 1.00 95.94 108 TYR A N 1
ATOM 841 C CA . TYR A 1 108 ? -8.731 -4.775 -4.637 1.00 95.94 108 TYR A CA 1
ATOM 842 C C . TYR A 1 108 ? -9.365 -4.556 -6.003 1.00 95.94 108 TYR A C 1
ATOM 844 O O . TYR A 1 108 ? -10.496 -4.954 -6.275 1.00 95.94 108 TYR A O 1
ATOM 852 N N . VAL A 1 109 ? -8.565 -3.994 -6.904 1.00 94.19 109 VAL A N 1
ATOM 853 C CA . VAL A 1 109 ? -8.875 -3.939 -8.333 1.00 94.19 109 VAL A CA 1
ATOM 854 C C . VAL A 1 109 ? -7.745 -4.561 -9.141 1.00 94.19 109 VAL A C 1
ATOM 856 O O . VAL A 1 109 ? -6.575 -4.502 -8.756 1.00 94.19 109 VAL A O 1
ATOM 859 N N . THR A 1 110 ? -8.102 -5.162 -10.270 1.00 94.25 110 THR A N 1
ATOM 860 C CA . THR A 1 110 ? -7.144 -5.680 -11.247 1.00 94.25 110 THR A CA 1
ATOM 861 C C . THR A 1 110 ? -6.977 -4.667 -12.372 1.00 94.25 110 THR A C 1
ATOM 863 O O . THR A 1 110 ? -7.961 -4.212 -12.953 1.00 94.25 110 THR A O 1
ATOM 866 N N . VAL A 1 111 ? -5.729 -4.342 -12.691 1.00 90.56 111 VAL A N 1
ATOM 867 C CA . VAL A 1 111 ? -5.327 -3.450 -13.778 1.00 90.56 111 VAL A CA 1
ATOM 868 C C . VAL A 1 111 ? -4.492 -4.251 -14.767 1.00 90.56 111 VAL A C 1
ATOM 870 O O . VAL A 1 111 ? -3.570 -4.960 -14.373 1.00 90.56 111 VAL A O 1
ATOM 873 N N . ILE A 1 112 ? -4.806 -4.128 -16.052 1.00 87.88 112 ILE A N 1
ATOM 874 C CA . ILE A 1 112 ? -4.003 -4.688 -17.141 1.00 87.88 112 ILE A CA 1
ATOM 875 C C . ILE A 1 112 ? -3.433 -3.508 -17.916 1.00 87.88 112 ILE A C 1
ATOM 877 O O . ILE A 1 112 ? -4.163 -2.566 -18.229 1.00 87.88 112 ILE A O 1
ATOM 881 N N . ARG A 1 113 ? -2.129 -3.535 -18.186 1.00 80.75 113 ARG A N 1
ATOM 882 C CA . ARG A 1 113 ? -1.487 -2.512 -19.015 1.00 80.75 113 ARG A CA 1
ATOM 883 C C . ARG A 1 113 ? -1.746 -2.792 -20.491 1.00 80.75 113 ARG A C 1
ATOM 885 O O . ARG A 1 113 ? -1.304 -3.820 -20.994 1.00 80.75 113 ARG A O 1
ATOM 892 N N . GLU A 1 114 ? -2.429 -1.863 -21.153 1.00 70.88 114 GLU A N 1
ATOM 893 C CA . GLU A 1 114 ? -2.496 -1.764 -22.620 1.00 70.88 114 GLU A CA 1
ATOM 894 C C . GLU A 1 114 ? -1.302 -0.989 -23.205 1.00 70.88 114 GLU A C 1
ATOM 896 O O . GLU A 1 114 ? -0.594 -0.284 -22.440 1.00 70.88 114 GLU A O 1
#

pLDDT: mean 90.95, std 7.29, range [64.12, 98.06]